Protein AF-A0A553RLG5-F1 (afdb_monomer_lite)

pLDDT: mean 95.41, std 3.31, range [79.88, 98.19]

Organism: NCBI:txid2873325

Secondary structure (DSSP, 8-state):
-HHHHHTTS-S---EES--HHHHHHHHHHHHHTTPPPP--EE---BTTB-HIIIIIHHHHHHH-

Structure (mmCIF, N/CA/C/O backbone):
data_AF-A0A553RLG5-F1
#
_entry.id   AF-A0A553RLG5-F1
#
loop_
_atom_site.group_PDB
_atom_site.id
_atom_site.type_symbol
_atom_site.label_atom_id
_atom_site.label_alt_id
_atom_site.label_comp_id
_atom_site.label_asym_id
_atom_site.label_entity_id
_atom_site.label_seq_id
_atom_site.pdbx_PDB_ins_code
_atom_site.Cartn_x
_atom_site.Cartn_y
_atom_site.Cartn_z
_atom_site.occupancy
_atom_site.B_iso_or_equiv
_atom_site.auth_seq_id
_atom_site.auth_comp_id
_atom_site.auth_asym_id
_atom_site.auth_atom_id
_atom_site.pdbx_PDB_model_num
ATOM 1 N N . MET A 1 1 ? -2.492 6.424 9.787 1.00 92.50 1 MET A N 1
ATOM 2 C CA . MET A 1 1 ? -3.610 6.113 8.865 1.00 92.50 1 MET A CA 1
ATOM 3 C C . MET A 1 1 ? -4.779 5.415 9.550 1.00 92.50 1 MET A C 1
ATOM 5 O O . MET A 1 1 ? -5.907 5.842 9.364 1.00 92.50 1 MET A O 1
ATOM 9 N N . THR A 1 2 ? -4.543 4.427 10.414 1.00 95.12 2 THR A N 1
ATOM 10 C CA . THR A 1 2 ? -5.595 3.697 11.154 1.00 95.12 2 THR A CA 1
ATOM 11 C C . THR A 1 2 ? -6.653 4.585 11.817 1.00 95.12 2 THR A C 1
ATOM 13 O O . THR A 1 2 ? -7.840 4.310 11.697 1.00 95.12 2 THR A O 1
ATOM 16 N N . HIS A 1 3 ? -6.249 5.687 12.462 1.00 97.81 3 HIS A N 1
ATOM 17 C CA . HIS A 1 3 ? -7.196 6.601 13.109 1.00 97.81 3 HIS A CA 1
ATOM 18 C C . HIS A 1 3 ? -8.242 7.162 12.135 1.00 97.81 3 HIS A C 1
ATOM 20 O O . HIS A 1 3 ? -9.428 7.111 12.435 1.00 97.81 3 HIS A O 1
ATOM 26 N N . VAL A 1 4 ? -7.828 7.650 10.958 1.00 97.94 4 VAL A N 1
ATOM 27 C CA . VAL A 1 4 ? -8.767 8.257 9.999 1.00 97.94 4 VAL A CA 1
ATOM 28 C C . VAL A 1 4 ? -9.724 7.233 9.390 1.00 97.94 4 VAL A C 1
ATOM 30 O O . VAL A 1 4 ? -10.864 7.573 9.083 1.00 97.94 4 VAL A O 1
ATOM 33 N N . ILE A 1 5 ? -9.288 5.975 9.285 1.00 98.00 5 ILE A N 1
ATOM 34 C CA . ILE A 1 5 ? -10.133 4.865 8.836 1.00 98.00 5 ILE A CA 1
ATOM 35 C C . ILE A 1 5 ? -11.169 4.514 9.903 1.00 98.00 5 ILE A C 1
ATOM 37 O O . ILE A 1 5 ? -12.354 4.419 9.605 1.00 98.00 5 ILE A O 1
ATOM 41 N N . ASN A 1 6 ? -10.754 4.421 11.169 1.00 97.81 6 ASN A N 1
ATOM 42 C CA . ASN A 1 6 ? -11.667 4.148 12.282 1.00 97.81 6 ASN A CA 1
ATOM 43 C C . ASN A 1 6 ? -12.726 5.247 12.471 1.00 97.81 6 ASN A C 1
ATOM 45 O O . ASN A 1 6 ? -13.809 4.970 12.973 1.00 97.81 6 ASN A O 1
ATOM 49 N N . GLN A 1 7 ? -12.422 6.484 12.071 1.00 98.19 7 GLN A N 1
ATOM 50 C CA . GLN A 1 7 ? -13.366 7.607 12.073 1.00 98.19 7 GLN A CA 1
ATOM 51 C C . GLN A 1 7 ? -14.272 7.647 10.827 1.00 98.19 7 GLN A C 1
ATOM 53 O O . GLN A 1 7 ? -15.075 8.564 10.686 1.00 98.19 7 GLN A O 1
ATOM 58 N N . GLY A 1 8 ? -14.136 6.697 9.895 1.00 97.75 8 GLY A N 1
ATOM 59 C CA . GLY A 1 8 ? -14.934 6.650 8.667 1.00 97.75 8 GLY A CA 1
ATOM 60 C C . GLY A 1 8 ? -14.585 7.728 7.636 1.00 97.75 8 GLY A C 1
ATOM 61 O O . GLY A 1 8 ? -15.336 7.924 6.686 1.00 97.75 8 GLY A O 1
ATOM 62 N N . MET A 1 9 ? -13.452 8.425 7.790 1.00 97.75 9 MET A N 1
ATOM 63 C CA . MET A 1 9 ? -13.008 9.451 6.833 1.00 97.75 9 MET A CA 1
ATOM 64 C C . MET A 1 9 ? -12.365 8.845 5.577 1.00 97.75 9 MET A C 1
ATOM 66 O O . MET A 1 9 ? -12.288 9.498 4.540 1.00 97.75 9 MET A O 1
ATOM 70 N N . ALA A 1 10 ? -11.899 7.599 5.664 1.00 97.88 10 ALA A N 1
ATOM 71 C CA . ALA A 1 10 ? -11.395 6.809 4.548 1.00 97.88 10 ALA A CA 1
ATOM 72 C C . ALA A 1 10 ? -11.737 5.331 4.775 1.00 97.88 10 ALA A C 1
ATOM 74 O O . ALA A 1 10 ? -11.790 4.883 5.915 1.00 97.88 10 ALA A O 1
ATOM 75 N N . MET A 1 11 ? -11.930 4.561 3.702 1.00 97.62 11 MET A N 1
ATOM 76 C CA . MET A 1 11 ? -12.190 3.117 3.821 1.00 97.62 11 MET A CA 1
ATOM 77 C C . MET A 1 11 ? -10.900 2.315 4.032 1.00 97.62 11 MET A C 1
ATOM 79 O O . MET A 1 11 ? -10.872 1.361 4.802 1.00 97.62 11 MET A O 1
ATOM 83 N N . TYR A 1 12 ? -9.820 2.720 3.359 1.00 97.88 12 TYR A N 1
ATOM 84 C CA . TYR A 1 12 ? -8.521 2.049 3.380 1.00 97.88 12 TYR A CA 1
ATOM 85 C C . TYR A 1 12 ? -7.395 3.069 3.222 1.00 97.88 12 TYR A C 1
ATOM 87 O O . TYR A 1 12 ? -7.636 4.253 2.980 1.00 97.88 12 TYR A O 1
ATOM 95 N N . TRP A 1 13 ? -6.154 2.597 3.313 1.00 98.06 13 TRP A N 1
ATOM 96 C CA . TRP A 1 13 ? -4.983 3.383 2.956 1.00 98.06 13 TRP A CA 1
ATOM 97 C C . TRP A 1 13 ? -3.980 2.550 2.163 1.00 98.06 13 TRP A C 1
ATOM 99 O O . TRP A 1 13 ? -4.017 1.319 2.175 1.00 98.06 13 TRP A O 1
ATOM 109 N N . GLY A 1 14 ? -3.093 3.245 1.467 1.00 97.31 14 GLY A N 1
ATOM 110 C CA . GLY A 1 14 ? -2.010 2.662 0.694 1.00 97.31 14 GLY A CA 1
ATOM 111 C C . GLY A 1 14 ? -0.797 3.580 0.705 1.00 97.31 14 GLY A C 1
ATOM 112 O O . GLY A 1 14 ? -0.838 4.684 1.255 1.00 97.31 14 GLY A O 1
ATOM 113 N N . THR A 1 15 ? 0.273 3.102 0.100 1.00 97.19 15 THR A N 1
ATOM 114 C CA . THR A 1 15 ? 1.555 3.791 -0.021 1.00 97.19 15 THR A CA 1
ATOM 115 C C . THR A 1 15 ? 1.784 4.223 -1.473 1.00 97.19 15 THR A C 1
ATOM 117 O O . THR A 1 15 ? 1.067 3.806 -2.387 1.00 97.19 15 THR A O 1
ATOM 120 N N . SER A 1 16 ? 2.726 5.138 -1.698 1.00 96.94 16 SER A N 1
ATOM 121 C CA . SER A 1 16 ? 3.091 5.595 -3.042 1.00 96.94 16 SER A CA 1
ATOM 122 C C . SER A 1 16 ? 4.562 5.964 -3.065 1.00 96.94 16 SER A C 1
ATOM 124 O O . SER A 1 16 ? 5.002 6.791 -2.264 1.00 96.94 16 SER A O 1
ATOM 126 N N . ARG A 1 17 ? 5.313 5.357 -3.988 1.00 94.19 17 ARG A N 1
ATOM 127 C CA . ARG A 1 17 ? 6.778 5.469 -4.108 1.00 94.19 17 ARG A CA 1
ATOM 128 C C . ARG A 1 17 ? 7.557 4.910 -2.913 1.00 94.19 17 ARG A C 1
ATOM 130 O O . ARG A 1 17 ? 8.704 5.292 -2.716 1.00 94.19 17 ARG A O 1
ATOM 137 N N . TRP A 1 18 ? 6.977 3.975 -2.166 1.00 96.94 18 TRP A N 1
ATOM 138 C CA . TRP A 1 18 ? 7.666 3.319 -1.051 1.00 96.94 18 TRP A CA 1
ATOM 139 C C . TRP A 1 18 ? 8.483 2.128 -1.548 1.00 96.94 18 TRP A C 1
ATOM 141 O O . TRP A 1 18 ? 8.093 1.438 -2.491 1.00 96.94 18 TRP A O 1
ATOM 151 N N . SER A 1 19 ? 9.636 1.880 -0.945 1.00 94.12 19 SER A N 1
ATOM 152 C CA . SER A 1 19 ? 10.403 0.660 -1.180 1.00 94.12 19 SER A CA 1
ATOM 153 C C . SER A 1 19 ? 9.664 -0.564 -0.611 1.00 94.12 19 SER A C 1
ATOM 155 O O . SER A 1 19 ? 8.878 -0.435 0.333 1.00 94.12 19 SER A O 1
ATOM 157 N N . PRO A 1 20 ? 9.927 -1.781 -1.122 1.00 93.25 20 PRO A N 1
ATOM 158 C CA . PRO A 1 20 ? 9.343 -3.004 -0.565 1.00 93.25 20 PRO A CA 1
ATOM 159 C C . PRO A 1 20 ? 9.636 -3.179 0.929 1.00 93.25 20 PRO A C 1
ATOM 161 O O . PRO A 1 20 ? 8.805 -3.702 1.668 1.00 93.25 20 PRO A O 1
ATOM 164 N N . MET A 1 21 ? 10.804 -2.709 1.379 1.00 94.31 21 MET A N 1
ATOM 165 C CA . MET A 1 21 ? 11.214 -2.757 2.781 1.00 94.31 21 MET A CA 1
ATOM 166 C C . MET A 1 21 ? 10.330 -1.872 3.665 1.00 94.31 21 MET A C 1
ATOM 168 O O . MET A 1 21 ? 9.846 -2.345 4.688 1.00 94.31 21 MET A O 1
ATOM 172 N N . GLU A 1 22 ? 10.063 -0.630 3.255 1.00 96.38 22 GLU A N 1
ATOM 173 C CA . GLU A 1 22 ? 9.198 0.290 4.010 1.00 96.38 22 GLU A CA 1
ATOM 174 C C . GLU A 1 22 ? 7.747 -0.215 4.064 1.00 96.38 22 GLU A C 1
ATOM 176 O O . GLU A 1 22 ? 7.079 -0.099 5.092 1.00 96.38 22 GLU A O 1
ATOM 181 N N . ILE A 1 23 ? 7.250 -0.829 2.982 1.00 95.81 23 ILE A N 1
ATOM 182 C CA . ILE A 1 23 ? 5.905 -1.428 2.977 1.00 95.81 23 ILE A CA 1
ATOM 183 C C . ILE A 1 23 ? 5.843 -2.610 3.955 1.00 95.81 23 ILE A C 1
ATOM 185 O O . ILE A 1 23 ? 4.885 -2.734 4.722 1.00 95.81 23 ILE A O 1
ATOM 189 N N . MET A 1 24 ? 6.877 -3.456 3.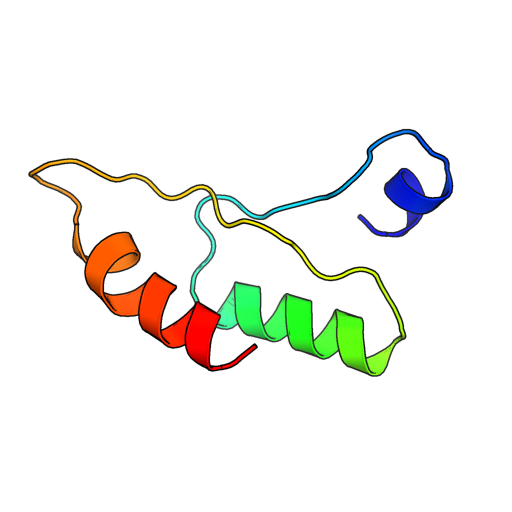973 1.00 95.44 24 MET A N 1
ATOM 190 C CA . MET A 1 24 ? 6.970 -4.580 4.906 1.00 95.44 24 MET A CA 1
ATOM 191 C C . MET A 1 24 ? 7.085 -4.110 6.363 1.00 95.44 24 MET A C 1
ATOM 193 O O . MET A 1 24 ? 6.489 -4.713 7.258 1.00 95.44 24 MET A O 1
ATOM 197 N N . GLU A 1 25 ? 7.808 -3.019 6.616 1.00 96.25 25 GLU A N 1
ATOM 198 C CA . GLU A 1 25 ? 7.893 -2.388 7.935 1.00 96.25 25 GLU A CA 1
ATOM 199 C C . GLU A 1 25 ? 6.516 -1.891 8.391 1.00 96.25 25 GLU A C 1
ATOM 201 O O . GLU A 1 25 ? 6.063 -2.245 9.482 1.00 96.25 25 GLU A O 1
ATOM 206 N N . ALA A 1 26 ? 5.799 -1.158 7.532 1.00 96.44 26 ALA A N 1
ATOM 207 C CA . ALA A 1 26 ? 4.444 -0.700 7.822 1.00 96.44 26 ALA A CA 1
ATOM 208 C C . ALA A 1 26 ? 3.495 -1.868 8.135 1.00 96.44 26 ALA A C 1
ATOM 210 O O . ALA A 1 26 ? 2.690 -1.785 9.067 1.00 96.44 26 ALA A O 1
ATOM 211 N N . TYR A 1 27 ? 3.612 -2.977 7.401 1.00 96.00 27 TYR A N 1
ATOM 212 C CA . TYR A 1 27 ? 2.825 -4.180 7.661 1.00 9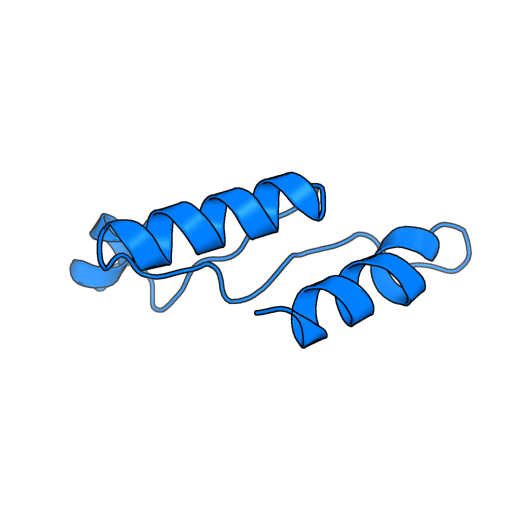6.00 27 TYR A CA 1
ATOM 213 C C . TYR A 1 27 ? 3.207 -4.845 8.992 1.00 96.00 27 TYR A C 1
ATOM 215 O O . TYR A 1 27 ? 2.331 -5.263 9.750 1.00 96.00 27 TYR A O 1
ATOM 223 N N . SER A 1 28 ? 4.500 -4.893 9.318 1.00 95.81 28 SER A N 1
ATOM 224 C CA . SER A 1 28 ? 5.013 -5.465 10.570 1.00 95.81 28 SER A CA 1
ATOM 225 C C . SER A 1 28 ? 4.521 -4.683 11.789 1.00 95.81 28 SER A C 1
ATOM 227 O O . SER A 1 28 ? 3.995 -5.276 12.732 1.00 95.81 28 SER A O 1
ATOM 229 N N . VAL A 1 29 ? 4.591 -3.350 11.737 1.00 97.38 29 VAL A N 1
ATOM 230 C CA . VAL A 1 29 ? 4.038 -2.457 12.768 1.00 97.38 29 VAL A CA 1
ATOM 231 C C . VAL A 1 29 ? 2.528 -2.651 12.886 1.00 97.38 29 VAL A C 1
ATOM 233 O O . VAL A 1 29 ? 1.999 -2.774 13.993 1.00 97.38 29 VAL A O 1
ATOM 236 N N . ALA A 1 30 ? 1.821 -2.730 11.755 1.00 96.81 30 ALA A N 1
ATOM 237 C CA . ALA A 1 30 ? 0.380 -2.929 11.765 1.00 96.81 30 ALA A CA 1
ATOM 238 C C . ALA A 1 30 ? -0.017 -4.247 12.442 1.00 96.81 30 ALA A C 1
ATOM 240 O O . ALA A 1 30 ? -0.913 -4.261 13.285 1.00 96.81 30 ALA A O 1
ATOM 241 N N . ARG A 1 31 ? 0.700 -5.338 12.157 1.00 95.38 31 ARG A N 1
ATOM 242 C CA . ARG A 1 31 ? 0.480 -6.636 12.807 1.00 95.38 31 ARG A CA 1
ATOM 243 C C . ARG A 1 31 ? 0.834 -6.618 14.293 1.00 95.38 31 ARG A C 1
ATOM 245 O O . ARG A 1 31 ? 0.061 -7.141 15.089 1.00 95.38 31 ARG A O 1
ATOM 252 N N . GLN A 1 32 ? 1.950 -5.996 14.675 1.00 97.81 32 GLN A N 1
ATOM 253 C CA . GLN A 1 32 ? 2.403 -5.942 16.068 1.00 97.81 32 GLN A CA 1
ATOM 254 C C . GLN A 1 32 ? 1.424 -5.187 16.977 1.00 97.81 32 GLN A C 1
ATOM 256 O O . GLN A 1 32 ? 1.189 -5.601 18.110 1.00 97.81 32 GLN A O 1
ATOM 261 N N . PHE A 1 33 ? 0.848 -4.088 16.486 1.00 97.81 33 PHE A N 1
ATOM 262 C CA . PHE A 1 33 ? -0.003 -3.199 17.284 1.00 97.81 33 PHE A CA 1
ATOM 263 C C . PHE A 1 33 ? -1.492 -3.289 16.934 1.00 97.81 33 PHE A C 1
ATOM 265 O O . PHE A 1 33 ? -2.260 -2.406 17.319 1.00 97.81 33 PHE A O 1
ATOM 272 N N . ASN A 1 34 ? -1.905 -4.333 16.207 1.00 96.44 34 ASN A N 1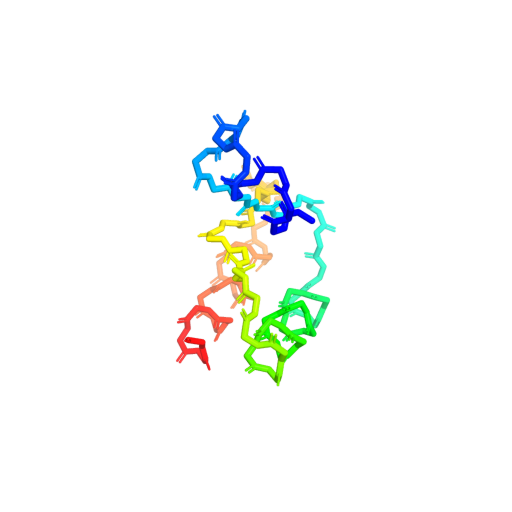
ATOM 273 C CA . ASN A 1 34 ? -3.284 -4.534 15.750 1.00 96.44 34 ASN A CA 1
ATOM 274 C C . ASN A 1 34 ? -3.870 -3.294 15.042 1.00 96.44 34 ASN A C 1
ATOM 276 O O . ASN A 1 34 ? -4.997 -2.864 15.296 1.00 96.44 34 ASN A O 1
ATOM 280 N N . GLN A 1 35 ? -3.064 -2.680 14.179 1.00 97.81 35 GLN A N 1
ATOM 281 C CA . GLN A 1 35 ? -3.470 -1.575 13.321 1.00 97.81 35 GLN A CA 1
ATOM 282 C C . GLN A 1 35 ? -3.817 -2.070 11.911 1.00 97.81 35 GLN A C 1
ATOM 284 O O . GLN A 1 35 ? -3.546 -3.211 11.546 1.00 97.81 35 GLN A O 1
ATOM 289 N N . ILE A 1 36 ? -4.423 -1.198 11.106 1.00 97.62 36 ILE A N 1
ATOM 290 C CA . ILE A 1 36 ? -4.843 -1.529 9.741 1.00 97.62 36 ILE A CA 1
ATOM 291 C C . ILE A 1 36 ? -3.624 -1.399 8.809 1.00 97.62 36 ILE A C 1
ATOM 293 O O . ILE A 1 36 ? -3.080 -0.295 8.720 1.00 97.62 36 ILE A O 1
ATOM 297 N N . PRO A 1 37 ? -3.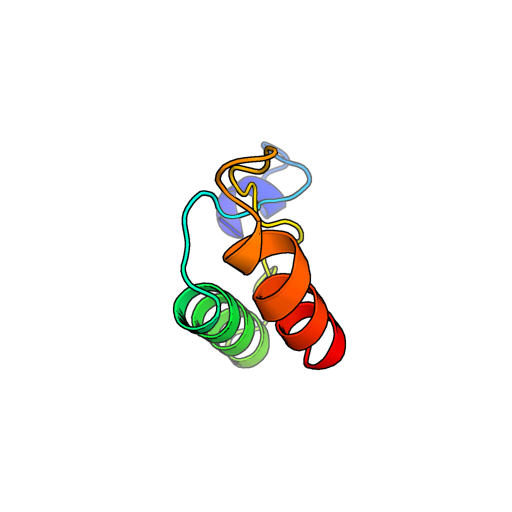179 -2.466 8.116 1.00 97.44 37 PRO A N 1
ATOM 298 C CA . PRO A 1 37 ? -2.067 -2.400 7.161 1.00 97.44 37 PRO A CA 1
ATOM 299 C C . PRO A 1 37 ? -2.466 -1.691 5.851 1.00 97.44 37 PRO A C 1
ATOM 301 O O . PRO A 1 37 ? -3.664 -1.556 5.574 1.00 97.44 37 PRO A O 1
ATOM 304 N N . PRO A 1 38 ? -1.497 -1.228 5.037 1.00 97.06 38 PRO A N 1
ATOM 305 C CA . PRO A 1 38 ? -1.795 -0.681 3.717 1.00 97.06 38 PRO A CA 1
ATOM 306 C C . PRO A 1 38 ? -2.254 -1.799 2.771 1.00 97.06 38 PRO A C 1
ATOM 308 O O . PRO A 1 38 ? -1.742 -2.915 2.833 1.00 97.06 38 PRO A O 1
ATOM 311 N N . ILE A 1 39 ? -3.201 -1.502 1.877 1.00 95.94 39 ILE A N 1
ATOM 312 C CA . ILE A 1 39 ? -3.758 -2.495 0.934 1.00 95.94 39 ILE A CA 1
ATOM 313 C C . ILE A 1 39 ? -3.189 -2.3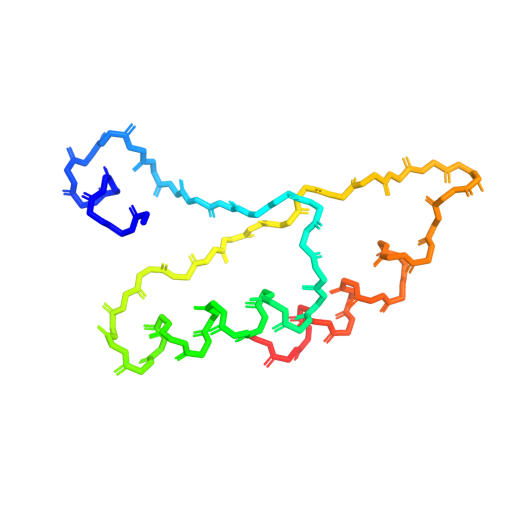90 -0.488 1.00 95.94 39 ILE A C 1
ATOM 315 O O . ILE A 1 39 ? -3.455 -3.249 -1.322 1.00 95.94 39 ILE A O 1
ATOM 319 N N . CYS A 1 40 ? -2.471 -1.309 -0.799 1.00 95.25 40 CYS A N 1
ATOM 320 C CA . CYS A 1 40 ? -1.985 -1.011 -2.143 1.00 95.25 40 CYS A CA 1
ATOM 321 C C . CYS A 1 40 ? -0.706 -0.171 -2.074 1.00 95.25 40 CYS A C 1
ATOM 323 O O . CYS A 1 40 ? -0.589 0.700 -1.212 1.00 95.25 40 CYS A O 1
ATOM 325 N N . GLU A 1 41 ? 0.203 -0.402 -3.020 1.00 95.62 41 GLU A N 1
ATOM 326 C CA . GLU A 1 41 ? 1.319 0.487 -3.341 1.00 95.62 41 GLU A CA 1
ATOM 327 C C . GLU A 1 41 ? 1.095 1.060 -4.742 1.00 95.62 41 GLU A C 1
ATOM 329 O O . GLU A 1 41 ? 1.092 0.337 -5.741 1.00 95.62 41 GLU A O 1
ATOM 334 N N . GLN A 1 42 ? 0.948 2.376 -4.830 1.00 96.31 42 GLN A N 1
ATOM 335 C CA . GLN A 1 42 ? 0.862 3.070 -6.103 1.00 96.31 42 GLN A CA 1
ATOM 336 C C . GLN A 1 42 ? 2.272 3.260 -6.676 1.00 96.31 42 GLN A C 1
ATOM 338 O O . GLN A 1 42 ? 3.010 4.163 -6.282 1.00 96.31 42 GLN A O 1
ATOM 343 N N . SER A 1 43 ? 2.646 2.391 -7.615 1.00 94.75 43 SER A N 1
ATOM 344 C CA . SER A 1 43 ? 3.953 2.419 -8.281 1.00 94.75 43 SER A CA 1
ATOM 345 C C . SER A 1 43 ? 3.879 2.982 -9.695 1.00 94.75 43 SER A C 1
ATOM 347 O O . SER A 1 43 ? 2.911 2.763 -10.420 1.00 94.75 43 SER A O 1
ATOM 349 N N . GLU A 1 44 ? 4.940 3.682 -10.095 1.00 95.75 44 GLU A N 1
ATOM 350 C CA . GLU A 1 44 ? 5.158 4.073 -11.486 1.00 95.75 44 GLU A CA 1
ATOM 351 C C . GLU A 1 44 ? 5.446 2.835 -12.338 1.00 95.75 44 GLU A C 1
ATOM 353 O O . GLU A 1 44 ? 6.269 1.995 -11.964 1.00 95.75 44 GLU A O 1
ATOM 358 N N . TYR A 1 45 ? 4.752 2.725 -13.472 1.00 97.62 45 TYR A N 1
ATOM 359 C CA . TYR A 1 45 ? 4.884 1.588 -14.370 1.00 97.62 45 TYR A CA 1
ATOM 360 C C . TYR A 1 45 ? 4.656 1.983 -15.828 1.00 97.62 45 TYR A C 1
ATOM 362 O O . TYR A 1 45 ? 3.580 2.450 -16.202 1.00 97.62 45 TYR A O 1
ATOM 370 N N . HIS A 1 46 ? 5.682 1.790 -16.653 1.00 97.19 46 HIS A N 1
ATOM 371 C CA . HIS A 1 46 ? 5.658 2.005 -18.102 1.00 97.19 46 HIS A CA 1
ATOM 372 C C . HIS A 1 46 ? 6.860 1.306 -18.756 1.00 97.19 46 HIS A C 1
ATOM 374 O O . HIS A 1 46 ? 7.720 0.774 -18.067 1.00 97.19 46 HIS A O 1
ATOM 380 N N . MET A 1 47 ? 6.987 1.335 -20.088 1.00 97.12 47 MET A N 1
ATOM 381 C CA . MET A 1 47 ? 8.038 0.584 -20.809 1.00 97.12 47 MET A CA 1
ATOM 382 C C . MET A 1 47 ? 9.469 0.845 -20.302 1.00 97.12 47 MET A C 1
ATOM 384 O O . MET A 1 47 ? 10.278 -0.077 -20.272 1.00 97.12 47 MET A O 1
ATOM 388 N N . PHE A 1 48 ? 9.761 2.075 -19.866 1.00 97.38 48 PHE A N 1
ATOM 389 C CA . PHE A 1 48 ? 11.068 2.462 -19.314 1.00 97.38 48 PHE A CA 1
ATOM 390 C C . PHE A 1 48 ? 11.220 2.270 -17.794 1.00 97.38 48 PHE A C 1
ATOM 392 O O . PHE A 1 48 ? 12.307 2.496 -17.276 1.00 97.38 48 PHE A O 1
ATOM 399 N N . GLN A 1 49 ? 10.157 1.885 -17.079 1.00 95.69 49 GLN A N 1
ATOM 400 C CA . GLN A 1 49 ? 10.172 1.687 -15.629 1.00 95.69 49 GLN A CA 1
ATOM 401 C C . GLN A 1 49 ? 9.284 0.501 -15.256 1.00 95.69 49 GLN A C 1
ATOM 403 O O . GLN A 1 49 ? 8.059 0.614 -15.192 1.00 95.69 49 GLN A O 1
ATOM 408 N N . ARG A 1 50 ? 9.916 -0.660 -15.063 1.00 97.12 50 ARG A N 1
ATOM 409 C CA . ARG A 1 50 ? 9.233 -1.962 -14.949 1.00 97.12 50 ARG A CA 1
ATOM 410 C C . ARG A 1 50 ? 9.639 -2.759 -13.716 1.00 97.12 50 ARG A C 1
ATOM 412 O O . ARG A 1 50 ? 8.828 -3.501 -13.173 1.00 97.12 50 ARG A O 1
ATOM 419 N N . GLU A 1 51 ? 10.871 -2.566 -13.250 1.00 95.88 51 GLU A N 1
ATOM 420 C CA . GLU A 1 51 ? 11.513 -3.392 -12.222 1.00 95.88 51 GLU A CA 1
ATOM 421 C C . GLU A 1 51 ? 10.673 -3.513 -10.944 1.00 95.88 51 GLU A C 1
ATOM 423 O O . GLU A 1 51 ? 10.375 -4.617 -10.492 1.00 95.88 51 GLU A O 1
ATOM 428 N N . LYS A 1 52 ? 10.227 -2.383 -10.385 1.00 93.75 52 LYS A N 1
ATOM 429 C CA . LYS A 1 52 ? 9.481 -2.375 -9.123 1.00 93.75 52 LYS A CA 1
ATOM 430 C C . LYS A 1 52 ? 8.183 -3.180 -9.211 1.00 93.75 52 LYS A C 1
ATOM 432 O O . LYS A 1 52 ? 7.894 -3.973 -8.320 1.00 93.75 52 LYS A O 1
ATOM 437 N N . VAL A 1 53 ? 7.410 -2.996 -10.280 1.00 95.62 53 VAL A N 1
ATOM 438 C CA . VAL A 1 53 ? 6.092 -3.632 -10.427 1.00 95.62 53 VAL A CA 1
ATOM 439 C C . VAL A 1 53 ? 6.190 -5.090 -10.854 1.00 95.62 53 VAL A C 1
ATOM 441 O O . VAL A 1 53 ? 5.382 -5.894 -10.407 1.00 95.62 53 VAL A O 1
ATOM 444 N N . GLU A 1 54 ? 7.165 -5.447 -11.688 1.00 96.81 54 GLU A N 1
ATOM 445 C CA . GLU A 1 54 ? 7.288 -6.815 -12.204 1.00 96.81 54 GLU A CA 1
ATOM 446 C C . GLU A 1 54 ? 8.097 -7.741 -11.294 1.00 96.81 54 GLU A C 1
ATOM 448 O O . GLU A 1 54 ? 7.868 -8.948 -11.309 1.00 96.81 54 GLU A O 1
ATOM 453 N N . VAL A 1 55 ? 9.030 -7.202 -10.505 1.00 95.00 55 VAL A N 1
ATOM 454 C CA . VAL A 1 55 ? 9.942 -8.003 -9.674 1.00 95.00 55 VAL A CA 1
ATOM 455 C C . VAL A 1 55 ? 9.622 -7.834 -8.194 1.00 95.00 55 VAL A C 1
ATOM 457 O O . VAL A 1 55 ? 9.360 -8.812 -7.497 1.00 95.00 55 VAL A O 1
ATOM 460 N N . GLN A 1 56 ? 9.599 -6.593 -7.710 1.00 93.56 56 GLN A N 1
ATOM 461 C CA . GLN A 1 56 ? 9.561 -6.334 -6.272 1.00 93.56 56 GLN A CA 1
ATOM 462 C C . GLN A 1 56 ? 8.152 -6.484 -5.672 1.00 93.56 56 GLN A C 1
ATOM 464 O O . GLN A 1 56 ? 7.992 -7.088 -4.612 1.00 93.56 56 GLN A O 1
ATOM 469 N N . LEU A 1 57 ? 7.119 -5.954 -6.340 1.00 91.75 57 LEU A N 1
ATOM 470 C CA . LEU A 1 57 ? 5.738 -6.031 -5.848 1.00 91.75 57 LEU A CA 1
ATOM 471 C C . LEU A 1 57 ? 5.194 -7.466 -5.771 1.00 91.75 57 LEU A C 1
ATOM 473 O O . LEU A 1 57 ? 4.588 -7.790 -4.751 1.00 91.75 57 LEU A O 1
ATOM 477 N N . PRO A 1 58 ? 5.403 -8.353 -6.766 1.00 94.25 58 PRO A N 1
ATOM 478 C CA . PRO A 1 58 ? 4.944 -9.730 -6.664 1.00 94.25 58 PRO A CA 1
ATOM 479 C C . PRO A 1 58 ? 5.605 -10.439 -5.489 1.00 94.25 58 PRO A C 1
ATOM 481 O O . PRO A 1 58 ? 4.903 -11.050 -4.692 1.00 94.25 58 PRO A O 1
ATOM 484 N N . GLU A 1 59 ? 6.923 -10.314 -5.322 1.00 91.19 59 GLU A N 1
ATOM 485 C CA . GLU A 1 59 ? 7.624 -10.929 -4.193 1.00 91.19 59 GLU A CA 1
ATOM 486 C C . GLU A 1 59 ? 7.083 -10.431 -2.847 1.00 91.19 59 GLU A C 1
ATOM 488 O O . GLU A 1 59 ? 6.861 -11.232 -1.938 1.00 91.19 59 GLU A O 1
ATOM 493 N N . LEU A 1 60 ? 6.827 -9.125 -2.732 1.00 90.25 60 LEU A N 1
ATOM 494 C CA . LEU A 1 60 ? 6.225 -8.534 -1.544 1.00 90.25 60 LEU A CA 1
ATOM 495 C C . LEU A 1 60 ? 4.843 -9.141 -1.272 1.00 90.25 60 LEU A C 1
ATOM 497 O O . LEU A 1 60 ? 4.635 -9.677 -0.191 1.00 90.25 60 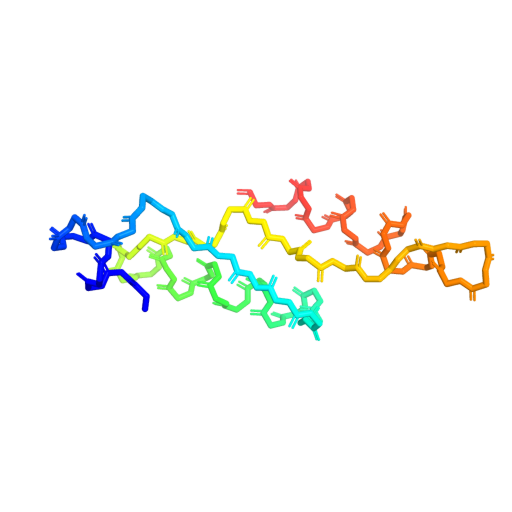LEU A O 1
ATOM 501 N N . PHE A 1 61 ? 3.925 -9.134 -2.243 1.00 86.62 61 PHE A N 1
ATOM 502 C CA . PHE A 1 61 ? 2.554 -9.625 -2.051 1.00 86.62 61 PHE A CA 1
ATOM 503 C C . PHE A 1 61 ? 2.454 -11.125 -1.747 1.00 86.62 61 PHE A C 1
ATOM 505 O O . PHE A 1 61 ? 1.461 -11.548 -1.169 1.00 86.62 61 PHE A O 1
ATOM 512 N N . HIS A 1 62 ? 3.464 -11.930 -2.087 1.00 89.19 62 HIS A N 1
ATOM 513 C CA . HIS A 1 62 ? 3.511 -13.341 -1.684 1.00 89.19 62 HIS A CA 1
ATOM 514 C C . HIS A 1 62 ? 3.974 -13.543 -0.229 1.00 89.19 62 HIS A C 1
ATOM 516 O O . HIS A 1 62 ? 3.808 -14.637 0.310 1.00 89.19 62 HIS A O 1
ATOM 522 N N . LYS A 1 63 ? 4.586 -12.531 0.402 1.00 84.38 63 LYS A N 1
ATOM 523 C CA . LYS A 1 63 ? 5.140 -12.608 1.766 1.00 84.38 63 LYS A CA 1
ATOM 524 C C . LYS A 1 63 ? 4.207 -12.068 2.859 1.00 84.38 63 LYS A C 1
ATOM 526 O O . LYS A 1 63 ? 4.492 -12.308 4.033 1.00 84.38 63 LYS A O 1
ATOM 531 N N . ILE A 1 64 ? 3.153 -11.333 2.501 1.00 79.88 64 ILE A N 1
ATOM 532 C CA . ILE A 1 64 ? 2.204 -10.673 3.426 1.00 79.88 64 ILE A CA 1
ATOM 533 C C . ILE A 1 64 ? 0.818 -11.300 3.412 1.00 79.88 64 ILE A C 1
ATOM 535 O O . ILE A 1 64 ? 0.130 -11.143 4.455 1.00 79.88 64 ILE A O 1
#

Radius of gyration: 12.99 Å; chains: 1; bounding box: 26×23×38 Å

Foldseek 3Di:
DQVCCVVVVDVFAAAEPDALVVLVVQVVVCVVVVGGHHDDYHYDDDPVDHCCPPPVVVVSVVVD

InterPro domains:
  IPR005399 Potassium channel, voltage-dependent, beta subunit, KCNAB-related [PTHR43150] (1-64)
  IPR036812 NAD(P)-dependent oxidoreductase domain superfamily [G3DSA:3.20.20.100] (1-64)
  IPR036812 NAD(P)-dependent oxidoreductase domain superfamily [SSF51430] (1-63)

Sequence (64 aa):
MTHVINQGMAMYWGTSRWSPMEIMEAYSVARQFNQIPPICEQSEYHMFQREKVEVQLPELFHKI